Protein AF-A0A976PI06-F1 (afdb_monomer_lite)

Radius of gyration: 18.56 Å; chains: 1; bounding box: 42×31×49 Å

Structure (mmCIF, N/CA/C/O backbone):
data_AF-A0A976PI06-F1
#
_entry.id   AF-A0A976PI06-F1
#
loop_
_atom_site.group_PDB
_atom_site.id
_atom_site.type_symbol
_atom_site.label_atom_id
_atom_site.label_alt_id
_atom_site.label_comp_id
_atom_site.label_asym_id
_atom_site.label_entity_id
_atom_site.label_seq_id
_atom_site.pdbx_PDB_ins_code
_atom_site.Cartn_x
_atom_site.Cartn_y
_atom_site.Cartn_z
_atom_site.occupancy
_atom_site.B_iso_or_equiv
_atom_site.auth_seq_id
_atom_site.auth_comp_id
_atom_site.auth_asym_id
_atom_site.auth_atom_id
_atom_site.pdbx_PDB_model_num
ATOM 1 N N . MET A 1 1 ? 7.156 6.671 7.291 1.00 75.06 1 MET A N 1
ATOM 2 C CA . MET A 1 1 ? 7.030 7.157 5.900 1.00 75.06 1 MET A CA 1
ATOM 3 C C . MET A 1 1 ? 8.382 7.297 5.228 1.00 75.06 1 MET A C 1
ATOM 5 O O . MET A 1 1 ? 8.678 6.439 4.415 1.00 75.06 1 MET A O 1
ATOM 9 N N . PHE A 1 2 ? 9.233 8.255 5.624 1.00 83.94 2 PHE A N 1
ATOM 10 C CA . PHE A 1 2 ? 10.555 8.458 5.002 1.00 83.94 2 PHE A CA 1
ATOM 11 C C . PHE A 1 2 ? 11.383 7.167 4.872 1.00 83.94 2 PHE A C 1
ATOM 13 O O . PHE A 1 2 ? 11.805 6.815 3.778 1.00 83.94 2 PHE A O 1
ATOM 20 N N . TRP A 1 3 ? 11.528 6.412 5.966 1.00 85.94 3 TRP A N 1
ATOM 21 C CA . TRP A 1 3 ? 12.288 5.159 5.964 1.00 85.94 3 TRP A CA 1
ATOM 22 C C . TRP A 1 3 ? 11.675 4.068 5.068 1.00 85.94 3 TRP A C 1
ATOM 24 O O . TRP A 1 3 ? 12.382 3.456 4.279 1.00 85.94 3 TRP A O 1
ATOM 34 N N . LEU A 1 4 ? 10.352 3.868 5.131 1.00 86.56 4 LEU A N 1
ATOM 35 C CA . LEU A 1 4 ? 9.646 2.866 4.317 1.00 86.56 4 LEU A CA 1
ATOM 36 C C . LEU A 1 4 ? 9.758 3.169 2.819 1.00 86.56 4 LEU A C 1
ATOM 38 O O . LEU A 1 4 ? 10.146 2.296 2.050 1.00 86.56 4 LEU A O 1
ATOM 42 N N . THR A 1 5 ? 9.476 4.410 2.417 1.00 86.69 5 THR A N 1
ATOM 43 C CA . THR A 1 5 ? 9.548 4.830 1.012 1.00 86.69 5 THR A CA 1
ATOM 44 C C . THR A 1 5 ? 10.988 4.833 0.506 1.00 86.69 5 THR A C 1
ATOM 46 O O . THR A 1 5 ? 11.229 4.433 -0.628 1.00 86.69 5 THR A O 1
ATOM 49 N N . GLY A 1 6 ? 11.955 5.208 1.351 1.00 90.00 6 GLY A N 1
ATOM 50 C CA . GLY A 1 6 ? 13.379 5.117 1.029 1.00 90.00 6 GLY A CA 1
ATOM 51 C C . GLY A 1 6 ? 13.820 3.677 0.765 1.00 90.00 6 GLY A C 1
ATOM 52 O O . GLY A 1 6 ? 14.420 3.403 -0.271 1.00 90.00 6 GLY A O 1
ATOM 53 N N . MET A 1 7 ? 13.460 2.737 1.646 1.00 91.50 7 MET A N 1
ATOM 54 C CA . MET A 1 7 ? 13.751 1.315 1.436 1.00 91.50 7 MET A CA 1
ATOM 55 C C . MET A 1 7 ? 13.051 0.767 0.185 1.00 91.50 7 MET A C 1
ATOM 57 O O . MET A 1 7 ? 13.693 0.088 -0.609 1.00 91.50 7 MET A O 1
ATOM 61 N N . GLN A 1 8 ? 11.768 1.080 -0.030 1.00 89.62 8 GLN A N 1
ATOM 62 C CA . GLN A 1 8 ? 11.024 0.659 -1.227 1.00 89.62 8 GLN A CA 1
ATOM 63 C C . GLN A 1 8 ? 11.640 1.209 -2.516 1.00 89.62 8 GLN A C 1
ATOM 65 O O . GLN A 1 8 ? 11.708 0.487 -3.505 1.00 89.62 8 GLN A O 1
ATOM 70 N N . PHE A 1 9 ? 12.118 2.456 -2.506 1.00 90.00 9 PHE A N 1
ATOM 71 C CA . PHE A 1 9 ? 12.812 3.048 -3.645 1.00 90.00 9 PHE A CA 1
ATOM 72 C C . PHE A 1 9 ? 14.121 2.315 -3.942 1.00 90.00 9 PHE A C 1
ATOM 74 O O . PHE A 1 9 ? 14.358 1.940 -5.086 1.00 90.00 9 PHE A O 1
ATOM 81 N N . VAL A 1 10 ? 14.936 2.047 -2.915 1.00 92.19 10 VAL A N 1
ATOM 82 C CA . VAL A 1 10 ? 16.196 1.304 -3.073 1.00 92.19 10 VAL A CA 1
ATOM 83 C C . VAL A 1 10 ? 15.934 -0.105 -3.599 1.00 92.19 10 VAL A C 1
ATOM 85 O O . VAL A 1 10 ? 16.534 -0.496 -4.594 1.00 92.19 10 VAL A O 1
ATOM 88 N N . PHE A 1 11 ? 15.012 -0.855 -2.989 1.00 91.69 11 PHE A N 1
ATOM 89 C CA . PHE A 1 11 ? 14.670 -2.198 -3.461 1.00 91.69 11 PHE A CA 1
ATOM 90 C C . PHE A 1 11 ? 14.063 -2.186 -4.864 1.00 91.69 11 PHE A C 1
ATOM 92 O O . PHE A 1 11 ? 14.412 -3.038 -5.674 1.00 91.69 11 PHE A O 1
ATOM 99 N N . GLY A 1 12 ? 13.206 -1.214 -5.178 1.00 88.88 12 GLY A N 1
ATOM 100 C CA . GLY A 1 12 ? 12.637 -1.051 -6.514 1.00 88.88 12 GLY A CA 1
ATOM 101 C C . GLY A 1 12 ? 13.705 -0.774 -7.570 1.00 88.88 12 GLY A C 1
ATOM 102 O O . GLY A 1 12 ? 13.668 -1.376 -8.638 1.00 88.88 12 GLY A O 1
ATOM 103 N N . LEU A 1 13 ? 14.689 0.072 -7.253 1.00 88.31 13 LEU A N 1
ATOM 104 C CA . LEU A 1 13 ? 15.807 0.392 -8.142 1.00 88.31 13 LEU A CA 1
ATOM 105 C C . LEU A 1 13 ? 16.732 -0.812 -8.334 1.00 88.31 13 LEU A C 1
ATOM 107 O O . LEU A 1 13 ? 17.135 -1.090 -9.459 1.00 88.31 13 LEU A O 1
ATOM 111 N N . VAL A 1 14 ? 17.013 -1.559 -7.261 1.00 90.81 14 VAL A N 1
ATOM 112 C CA . VAL A 1 14 ? 17.752 -2.824 -7.349 1.00 90.81 14 VAL A CA 1
ATOM 113 C C . VAL A 1 14 ? 17.009 -3.788 -8.268 1.00 90.81 14 VAL A C 1
ATOM 115 O O . VAL A 1 14 ? 17.586 -4.200 -9.263 1.00 90.81 14 VAL A O 1
ATOM 118 N N . CYS A 1 15 ? 15.731 -4.085 -8.014 1.00 87.06 15 CYS A N 1
ATOM 119 C CA . CYS A 1 15 ? 14.950 -5.007 -8.843 1.00 87.06 15 CYS A CA 1
ATOM 120 C C . CYS A 1 15 ? 14.857 -4.569 -10.311 1.00 87.06 15 CYS A C 1
ATOM 122 O O . CYS A 1 15 ? 14.969 -5.412 -11.192 1.00 87.06 15 CYS A O 1
ATOM 124 N N . ALA A 1 16 ? 14.697 -3.271 -10.580 1.00 84.94 16 ALA A N 1
ATOM 125 C CA . ALA A 1 16 ? 14.679 -2.737 -11.942 1.00 84.94 16 ALA A CA 1
ATOM 126 C C . ALA A 1 16 ? 16.046 -2.823 -12.645 1.00 84.94 16 ALA A C 1
ATOM 128 O O . ALA A 1 16 ? 16.105 -2.848 -13.869 1.00 84.94 16 ALA A O 1
ATOM 129 N N . GLY A 1 17 ? 17.141 -2.837 -11.881 1.00 82.88 17 GLY A N 1
ATOM 130 C CA . GLY A 1 17 ? 18.509 -2.886 -12.391 1.00 82.88 17 GLY A CA 1
ATOM 131 C C . GLY A 1 17 ? 19.152 -4.276 -12.401 1.00 82.88 17 GLY A C 1
ATOM 132 O O . GLY A 1 17 ? 20.266 -4.389 -12.905 1.00 82.88 17 GLY A O 1
ATOM 133 N N . ILE A 1 18 ? 18.500 -5.318 -11.864 1.00 83.88 18 ILE A N 1
ATOM 134 C CA . ILE A 1 18 ? 19.060 -6.686 -11.804 1.00 83.88 18 ILE A CA 1
ATOM 135 C C . ILE A 1 18 ? 19.388 -7.216 -13.207 1.00 83.88 18 ILE A C 1
ATOM 137 O O . ILE A 1 18 ? 20.444 -7.814 -13.397 1.00 83.88 18 ILE A O 1
ATOM 141 N N . ASP A 1 19 ? 18.523 -6.947 -14.185 1.00 80.44 19 ASP A N 1
ATOM 142 C CA . ASP A 1 19 ? 18.672 -7.443 -15.557 1.00 80.44 19 ASP A CA 1
ATOM 143 C C . ASP A 1 19 ? 19.539 -6.524 -16.445 1.00 80.44 19 ASP A C 1
ATOM 145 O O . ASP A 1 19 ? 19.692 -6.780 -17.636 1.00 80.44 19 ASP A O 1
ATOM 149 N N . PHE A 1 20 ? 20.11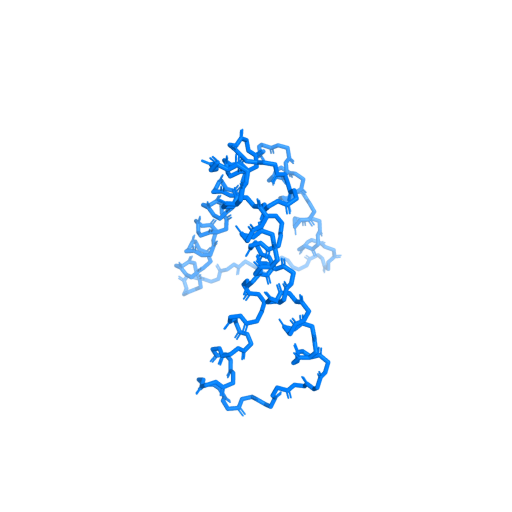1 -5.446 -15.883 1.00 77.75 20 PHE A N 1
ATOM 150 C CA . PHE A 1 20 ? 20.860 -4.377 -16.576 1.00 77.75 20 PHE A CA 1
ATOM 151 C C . PHE A 1 20 ? 20.110 -3.647 -17.713 1.00 77.75 20 PHE A C 1
ATOM 153 O O . PHE A 1 20 ? 20.664 -2.716 -18.299 1.00 77.75 20 PHE A O 1
ATOM 160 N N . ASP A 1 21 ? 18.852 -4.000 -17.981 1.00 79.38 21 ASP A N 1
ATOM 161 C CA . ASP A 1 21 ? 17.960 -3.332 -18.929 1.00 79.38 21 ASP A CA 1
ATOM 162 C C . ASP A 1 21 ? 16.868 -2.553 -18.183 1.00 79.38 21 ASP A C 1
ATOM 164 O O . ASP A 1 21 ? 15.810 -3.072 -17.821 1.00 79.38 21 ASP A O 1
ATOM 168 N N . ILE A 1 22 ? 17.145 -1.277 -17.913 1.00 77.12 22 ILE A N 1
ATOM 169 C CA . ILE A 1 22 ? 16.182 -0.400 -17.248 1.00 77.12 22 ILE A CA 1
ATOM 170 C C . ILE A 1 22 ? 15.168 0.071 -18.290 1.00 77.12 22 ILE A C 1
ATOM 172 O O . ILE A 1 22 ? 15.414 1.015 -19.044 1.00 77.12 22 ILE A O 1
ATOM 176 N N . SER A 1 23 ? 13.991 -0.555 -18.284 1.00 78.06 23 SER A N 1
ATOM 177 C CA . SER A 1 23 ? 12.842 -0.125 -19.083 1.00 78.06 23 SER A CA 1
ATOM 178 C C . SER A 1 23 ? 12.345 1.248 -18.621 1.00 78.06 23 SER A C 1
ATOM 180 O O . SER A 1 23 ? 11.543 1.370 -17.691 1.00 78.06 23 SER A O 1
ATOM 182 N N . LEU A 1 24 ? 12.836 2.306 -19.266 1.00 79.88 24 LEU A N 1
ATOM 183 C CA . LEU A 1 24 ? 12.380 3.668 -19.010 1.00 79.88 24 LEU A CA 1
ATOM 184 C C . LEU A 1 24 ? 10.928 3.835 -19.491 1.00 79.88 24 LEU A C 1
ATOM 186 O O . LEU A 1 24 ? 10.597 3.411 -20.602 1.00 79.88 24 LEU A O 1
ATOM 190 N N . PRO A 1 25 ? 10.050 4.472 -18.694 1.00 78.19 25 PRO A N 1
ATOM 191 C CA . PRO A 1 25 ? 8.682 4.724 -19.117 1.00 78.19 25 PRO A CA 1
ATOM 192 C C . PRO A 1 25 ? 8.672 5.642 -20.345 1.00 78.19 25 PRO A C 1
ATOM 194 O O . PRO A 1 25 ? 9.212 6.749 -20.325 1.00 78.19 25 PRO A O 1
ATOM 197 N N . THR A 1 26 ? 8.033 5.184 -21.418 1.00 85.81 26 THR A N 1
ATOM 198 C CA . THR A 1 26 ? 7.732 5.989 -22.606 1.00 85.81 26 THR A CA 1
ATOM 199 C C . THR A 1 26 ? 6.819 7.166 -22.258 1.00 85.81 26 THR A C 1
ATOM 201 O O . THR A 1 26 ? 6.074 7.126 -21.277 1.00 85.81 26 THR A O 1
ATOM 204 N N . MET A 1 27 ? 6.836 8.215 -23.091 1.00 87.38 27 MET A N 1
ATOM 205 C CA . MET A 1 27 ? 6.034 9.433 -22.876 1.00 87.38 27 MET A CA 1
ATOM 206 C C . MET A 1 27 ? 4.528 9.158 -22.740 1.00 87.38 27 MET A C 1
ATOM 208 O O . MET A 1 27 ? 3.831 9.899 -22.056 1.00 87.38 27 MET A O 1
ATOM 212 N N . GLU A 1 28 ? 4.041 8.064 -23.327 1.00 89.62 28 GLU A N 1
ATOM 213 C CA . GLU A 1 28 ? 2.652 7.605 -23.206 1.00 89.62 28 GLU A CA 1
ATOM 214 C C . GLU A 1 28 ? 2.322 7.017 -21.825 1.00 89.62 28 GLU A C 1
ATOM 216 O O . GLU A 1 28 ? 1.217 7.202 -21.320 1.00 89.62 28 GLU A O 1
ATOM 221 N N . ASN A 1 29 ? 3.283 6.351 -21.179 1.00 88.81 29 ASN A N 1
ATOM 222 C CA . ASN A 1 29 ? 3.086 5.682 -19.891 1.00 88.81 29 ASN A CA 1
ATOM 223 C C . ASN A 1 29 ? 3.379 6.602 -18.697 1.00 88.81 29 ASN A C 1
ATOM 225 O O . ASN A 1 29 ? 2.909 6.340 -17.588 1.00 88.81 29 ASN A O 1
ATOM 229 N N . LEU A 1 30 ? 4.119 7.696 -18.910 1.00 90.56 30 LEU A N 1
ATOM 230 C CA . LEU A 1 30 ? 4.459 8.668 -17.866 1.00 90.56 30 LEU A CA 1
ATOM 231 C C . LEU A 1 30 ? 3.238 9.187 -17.078 1.00 90.56 30 LEU A C 1
ATOM 233 O O . LEU A 1 30 ? 3.313 9.196 -15.845 1.00 90.56 30 LEU A O 1
ATOM 237 N N . PRO A 1 31 ? 2.104 9.572 -17.700 1.00 92.75 31 PRO A N 1
ATOM 238 C CA . PRO A 1 31 ? 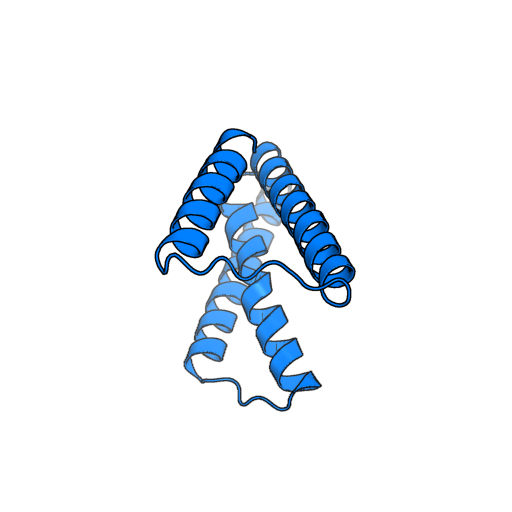0.930 10.031 -16.953 1.00 92.75 31 PRO A CA 1
ATOM 239 C C . PRO A 1 31 ? 0.343 8.955 -16.027 1.00 92.75 31 PRO A C 1
ATOM 241 O O . PRO A 1 31 ? -0.030 9.242 -14.893 1.00 92.75 31 PRO A O 1
ATOM 244 N N . LEU A 1 32 ? 0.297 7.697 -16.473 1.00 92.25 32 LEU A N 1
ATOM 245 C CA . LEU A 1 32 ? -0.227 6.591 -15.667 1.00 92.25 32 LEU A CA 1
ATOM 246 C C . LEU A 1 32 ? 0.720 6.239 -14.515 1.00 92.25 32 LEU A C 1
ATOM 248 O O . LEU A 1 32 ? 0.279 6.069 -13.380 1.00 92.25 32 LEU A O 1
ATOM 252 N N . VAL A 1 33 ? 2.027 6.185 -14.781 1.00 91.19 33 VAL A N 1
ATOM 253 C CA . VAL A 1 33 ? 3.043 5.890 -13.760 1.00 91.19 33 VAL A CA 1
ATOM 254 C C . VAL A 1 33 ? 3.087 6.987 -12.695 1.00 91.19 33 VAL A C 1
ATOM 256 O O . VAL A 1 33 ? 3.154 6.686 -11.503 1.00 91.19 33 VAL A O 1
ATOM 259 N N . THR A 1 34 ? 2.995 8.257 -13.097 1.00 91.75 34 THR A N 1
ATOM 260 C CA . THR A 1 34 ? 2.937 9.383 -12.149 1.00 91.75 34 THR A CA 1
ATOM 261 C C . THR A 1 34 ? 1.671 9.341 -11.297 1.00 91.75 34 THR A C 1
ATOM 263 O O . THR A 1 34 ? 1.758 9.537 -10.085 1.00 91.75 34 THR A O 1
ATOM 266 N N . LEU A 1 35 ? 0.517 9.001 -11.880 1.00 95.19 35 LEU A N 1
ATOM 267 C CA . LEU A 1 35 ? -0.724 8.810 -11.128 1.00 95.19 35 LEU A CA 1
ATOM 268 C C . LEU A 1 35 ? -0.590 7.691 -10.083 1.00 95.19 35 LEU A C 1
ATOM 270 O O . LEU A 1 35 ? -0.930 7.897 -8.918 1.00 95.19 35 LEU A O 1
ATOM 274 N N . ILE A 1 36 ? -0.038 6.536 -10.467 1.00 92.81 36 ILE A N 1
ATOM 275 C CA . ILE A 1 36 ? 0.210 5.413 -9.550 1.00 92.81 36 ILE A CA 1
ATOM 276 C C . ILE A 1 36 ? 1.169 5.829 -8.428 1.00 92.81 36 ILE A C 1
ATOM 278 O O . ILE A 1 36 ? 0.924 5.500 -7.266 1.00 92.81 36 ILE A O 1
ATOM 282 N N . ALA A 1 37 ? 2.227 6.583 -8.744 1.00 90.75 37 ALA A N 1
ATOM 283 C CA . ALA A 1 37 ? 3.176 7.078 -7.751 1.00 90.75 37 ALA A CA 1
ATOM 284 C C . ALA A 1 37 ? 2.496 7.991 -6.718 1.00 90.75 37 ALA A C 1
ATOM 286 O O . ALA A 1 37 ? 2.668 7.790 -5.513 1.00 90.75 37 ALA A O 1
ATOM 287 N N . VAL A 1 38 ? 1.674 8.945 -7.170 1.00 94.62 38 VAL A N 1
ATOM 288 C CA . VAL A 1 38 ? 0.910 9.834 -6.281 1.00 94.62 38 VAL A CA 1
ATOM 289 C C . VAL A 1 38 ? -0.055 9.022 -5.415 1.00 94.62 38 VAL A C 1
ATOM 291 O O . VAL A 1 38 ? 0.003 9.121 -4.190 1.00 94.62 38 VAL A O 1
ATOM 294 N N . CYS A 1 39 ? -0.877 8.157 -6.018 1.00 94.69 39 CYS A N 1
ATOM 295 C CA . CYS A 1 39 ? -1.811 7.300 -5.285 1.00 94.69 39 CYS A CA 1
ATOM 296 C C . CYS A 1 39 ? -1.103 6.409 -4.253 1.00 94.69 39 CYS A C 1
ATOM 298 O O . CYS A 1 39 ? -1.581 6.277 -3.126 1.00 94.69 39 CYS A O 1
ATOM 300 N N . GLY A 1 40 ? 0.047 5.829 -4.605 1.00 91.25 40 GLY A N 1
ATOM 301 C CA . GLY A 1 40 ? 0.835 4.976 -3.719 1.00 91.25 40 GLY A CA 1
ATOM 302 C C . GLY A 1 40 ? 1.356 5.724 -2.492 1.00 91.25 40 GLY A C 1
ATOM 303 O O . GLY A 1 40 ? 1.214 5.232 -1.367 1.00 91.25 40 GLY A O 1
ATOM 304 N N . VAL A 1 41 ? 1.903 6.929 -2.679 1.00 91.31 41 VAL A N 1
ATOM 305 C CA . VAL A 1 41 ? 2.378 7.773 -1.569 1.00 91.31 41 VAL A CA 1
ATOM 306 C C . VAL A 1 41 ? 1.211 8.218 -0.688 1.00 91.31 41 VAL A C 1
ATOM 308 O O . VAL A 1 41 ? 1.302 8.117 0.538 1.00 91.31 41 VAL A O 1
ATOM 311 N N . THR A 1 42 ? 0.094 8.643 -1.285 1.00 93.38 42 THR A N 1
ATOM 312 C CA . THR A 1 42 ? -1.111 9.041 -0.543 1.00 93.38 42 THR A CA 1
ATOM 313 C C . THR A 1 42 ? -1.692 7.882 0.269 1.00 93.38 42 THR A C 1
ATOM 315 O O . THR A 1 42 ? -2.057 8.078 1.428 1.00 93.38 42 THR A O 1
ATOM 318 N N . ALA A 1 43 ? -1.728 6.667 -0.285 1.00 90.88 43 ALA A N 1
ATOM 319 C CA . ALA A 1 43 ? -2.211 5.481 0.419 1.00 90.88 43 ALA A CA 1
ATOM 320 C C . ALA A 1 43 ? -1.351 5.157 1.652 1.00 90.88 43 ALA A C 1
ATOM 322 O O . ALA A 1 43 ? -1.882 4.970 2.747 1.00 90.88 43 ALA A O 1
ATOM 323 N N . HIS A 1 44 ? -0.021 5.166 1.511 1.00 90.50 44 HIS A N 1
ATOM 324 C CA . HIS A 1 44 ? 0.880 4.944 2.646 1.00 90.50 44 HIS A CA 1
ATOM 325 C C . HIS A 1 44 ? 0.770 6.065 3.685 1.00 90.50 44 HIS A C 1
ATOM 327 O O . HIS A 1 44 ? 0.835 5.806 4.889 1.00 90.50 44 HIS A O 1
ATOM 333 N N . PHE A 1 45 ? 0.573 7.309 3.240 1.00 91.00 45 PHE A N 1
ATOM 334 C CA . PHE A 1 45 ? 0.368 8.436 4.141 1.00 91.00 45 PHE A CA 1
ATOM 335 C C . PHE A 1 45 ? -0.887 8.219 4.979 1.00 91.00 45 PHE A C 1
ATOM 337 O O . PHE A 1 45 ? -0.792 8.200 6.203 1.00 91.00 45 PHE A O 1
ATOM 344 N N . CYS A 1 46 ? -2.014 7.910 4.337 1.00 91.44 46 CYS A N 1
ATOM 345 C CA . CYS A 1 46 ? -3.264 7.590 5.019 1.00 91.44 46 CYS A CA 1
ATOM 346 C C . CYS A 1 46 ? -3.103 6.430 6.014 1.00 91.44 46 CYS A C 1
ATOM 348 O O . CYS A 1 46 ? -3.531 6.554 7.162 1.00 91.44 46 CYS A O 1
ATOM 350 N N . LEU A 1 47 ? -2.423 5.347 5.622 1.00 90.50 47 LEU A N 1
ATOM 351 C CA . LEU A 1 47 ? -2.206 4.190 6.493 1.00 90.50 47 LEU A CA 1
ATOM 352 C C . LEU A 1 47 ? -1.373 4.547 7.730 1.00 90.50 47 LEU A C 1
ATOM 354 O O . LEU A 1 47 ? -1.741 4.198 8.850 1.00 90.50 47 LEU A O 1
ATOM 358 N N . THR A 1 48 ? -0.263 5.266 7.555 1.00 91.06 48 THR A N 1
ATOM 359 C CA . THR A 1 48 ? 0.569 5.673 8.699 1.00 91.06 48 THR A CA 1
ATOM 360 C C . THR A 1 48 ? -0.140 6.659 9.616 1.00 91.06 48 THR A C 1
ATOM 362 O O . THR A 1 48 ? -0.006 6.549 10.835 1.00 91.06 48 THR A O 1
ATOM 365 N N . THR A 1 49 ? -0.950 7.564 9.065 1.00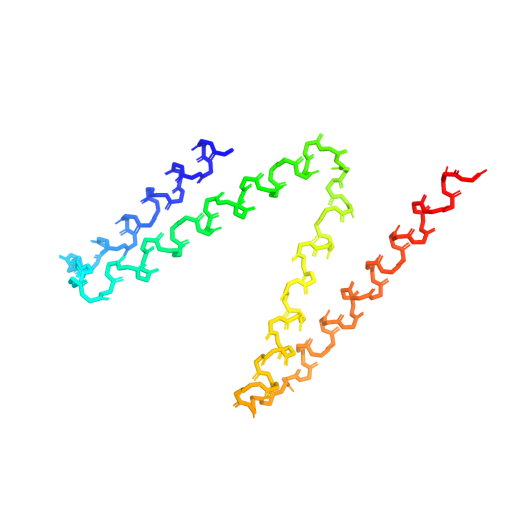 91.31 49 THR A N 1
ATOM 366 C CA . THR A 1 49 ? -1.820 8.431 9.861 1.00 91.31 49 THR A CA 1
ATOM 367 C C . THR A 1 49 ? -2.861 7.611 10.627 1.00 91.31 49 THR A C 1
ATOM 369 O O . THR A 1 49 ? -3.013 7.812 11.829 1.00 91.31 49 THR A O 1
ATOM 372 N N . ALA A 1 50 ? -3.520 6.635 9.999 1.00 90.56 50 ALA A N 1
ATOM 373 C CA . ALA A 1 50 ? -4.497 5.772 10.665 1.00 90.56 50 ALA A CA 1
ATOM 374 C C . ALA A 1 50 ? -3.877 4.983 11.831 1.00 90.56 50 ALA A C 1
ATOM 376 O O . ALA A 1 50 ? -4.438 4.965 12.925 1.00 90.56 50 ALA A O 1
ATOM 377 N N . LEU A 1 51 ? -2.684 4.413 11.632 1.00 90.69 51 LEU A N 1
ATOM 378 C CA . LEU A 1 51 ? -1.940 3.696 12.676 1.00 90.69 51 LEU A CA 1
ATOM 379 C C . LEU A 1 51 ? -1.473 4.603 13.824 1.00 90.69 51 LEU A C 1
ATOM 381 O O . LEU A 1 51 ? -1.253 4.118 14.929 1.00 90.69 51 LEU A O 1
ATOM 385 N N . SER A 1 52 ? -1.321 5.909 13.583 1.00 90.62 52 SER A N 1
ATOM 386 C CA . SER A 1 52 ? -1.010 6.873 14.647 1.00 90.62 52 SER A CA 1
ATOM 387 C C . SER A 1 52 ? -2.232 7.268 15.486 1.00 90.62 52 SER A C 1
ATOM 389 O O . SER A 1 52 ? -2.074 7.714 16.619 1.00 90.62 52 SER A O 1
ATOM 391 N N . LEU A 1 53 ? -3.442 7.101 14.940 1.00 89.25 53 LEU A N 1
ATOM 392 C CA . LEU A 1 53 ? -4.701 7.518 15.564 1.00 89.25 53 LEU A CA 1
ATOM 393 C C . LEU A 1 53 ? -5.465 6.361 16.220 1.00 89.25 53 LEU A C 1
ATOM 395 O O . LEU A 1 53 ? -6.235 6.596 17.149 1.00 89.25 53 LEU A O 1
ATOM 399 N N . ALA A 1 54 ? -5.279 5.129 15.742 1.00 86.94 54 ALA A N 1
ATOM 400 C CA . ALA A 1 54 ? -5.990 3.950 16.223 1.00 86.94 54 ALA A CA 1
ATOM 401 C C . ALA A 1 54 ? -5.051 2.739 16.384 1.00 86.94 54 ALA A C 1
ATOM 403 O O . ALA A 1 54 ? -4.070 2.610 15.647 1.00 86.94 54 ALA A O 1
ATOM 404 N N . PRO A 1 55 ? -5.354 1.809 17.311 1.00 85.38 55 PRO A N 1
ATOM 405 C CA . PRO A 1 55 ? -4.583 0.582 17.473 1.00 85.38 55 PRO A CA 1
ATOM 406 C C . PRO A 1 55 ? -4.500 -0.233 16.176 1.00 85.38 55 PRO A C 1
ATOM 408 O O . PRO A 1 55 ? -5.493 -0.415 15.467 1.00 85.38 55 PRO A O 1
ATOM 411 N N . ALA A 1 56 ? -3.328 -0.817 15.910 1.00 84.25 56 ALA A N 1
ATOM 412 C CA . ALA A 1 56 ? -3.088 -1.645 14.723 1.00 84.25 56 ALA A CA 1
ATOM 413 C C . ALA A 1 56 ? -4.072 -2.823 14.598 1.00 84.25 56 ALA A C 1
ATOM 415 O O . ALA A 1 56 ? -4.435 -3.207 13.490 1.00 84.25 56 ALA A O 1
ATOM 416 N N . ALA A 1 57 ? -4.570 -3.346 15.725 1.00 81.94 57 ALA A N 1
ATOM 417 C CA . ALA A 1 57 ? -5.592 -4.393 15.752 1.00 81.94 57 ALA A CA 1
ATOM 418 C C . ALA A 1 57 ? -6.909 -3.992 15.058 1.00 81.94 57 ALA A C 1
ATOM 420 O O . ALA A 1 57 ? -7.680 -4.866 14.679 1.00 81.94 57 ALA A O 1
ATOM 421 N N . ILE A 1 58 ? -7.174 -2.694 14.880 1.00 80.69 58 ILE A N 1
ATOM 422 C CA . ILE A 1 58 ? -8.356 -2.170 14.179 1.00 80.69 58 ILE A CA 1
ATOM 423 C C . ILE A 1 58 ? -8.021 -1.757 12.753 1.00 80.69 58 ILE A C 1
ATOM 425 O O . ILE A 1 58 ? -8.769 -2.074 11.832 1.00 80.69 58 ILE A O 1
ATOM 429 N N . VAL A 1 59 ? -6.874 -1.110 12.556 1.00 87.00 59 VAL A N 1
ATOM 430 C CA . VAL A 1 59 ? -6.468 -0.613 11.237 1.00 87.00 59 VAL A CA 1
ATOM 431 C C . VAL A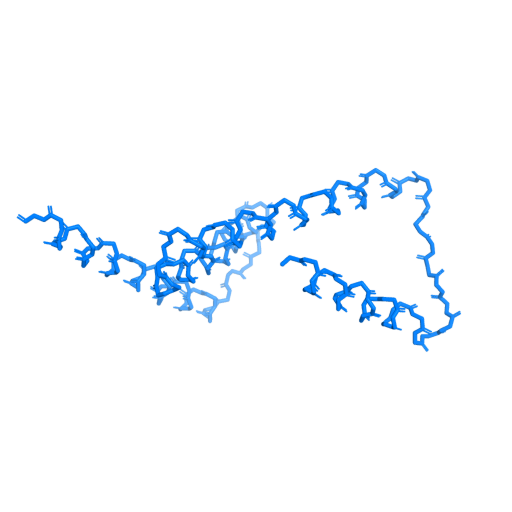 1 59 ? -6.144 -1.759 10.277 1.00 87.00 59 VAL A C 1
ATOM 433 O O . VAL A 1 59 ? -6.553 -1.716 9.119 1.00 87.00 59 VAL A O 1
ATOM 436 N N . MET A 1 60 ? -5.457 -2.805 10.748 1.00 87.25 60 MET A N 1
ATOM 437 C CA . MET A 1 60 ? -5.011 -3.901 9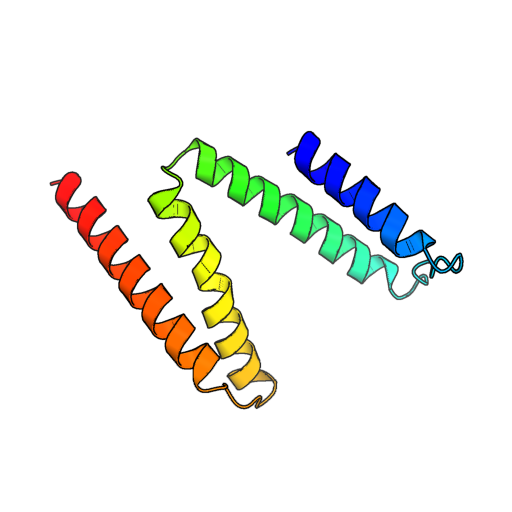.882 1.00 87.25 60 MET A CA 1
ATOM 438 C C . MET A 1 60 ? -6.182 -4.679 9.259 1.00 87.25 60 MET A C 1
ATOM 440 O O . MET A 1 60 ? -6.182 -4.828 8.039 1.00 87.25 60 MET A O 1
ATOM 444 N N . PRO A 1 61 ? -7.212 -5.133 10.008 1.00 81.75 61 PRO A N 1
ATOM 445 C CA . PRO A 1 61 ? -8.378 -5.775 9.397 1.00 81.75 61 PRO A CA 1
ATOM 446 C C . PRO A 1 61 ? -9.070 -4.907 8.339 1.00 81.75 61 PRO A C 1
ATOM 448 O O . PRO A 1 61 ? -9.498 -5.435 7.311 1.00 81.75 61 PRO A O 1
ATOM 451 N N . ILE A 1 62 ? -9.159 -3.594 8.565 1.00 84.00 62 ILE A N 1
ATOM 452 C CA . ILE A 1 62 ? -9.779 -2.658 7.621 1.00 84.00 62 ILE A CA 1
ATOM 453 C C . ILE A 1 62 ? -8.934 -2.543 6.346 1.00 84.00 62 ILE A C 1
ATOM 455 O O . ILE A 1 62 ? -9.490 -2.607 5.252 1.00 84.00 62 ILE A O 1
ATOM 459 N N . ASP A 1 63 ? -7.604 -2.446 6.457 1.00 87.75 63 ASP A N 1
ATOM 460 C CA . ASP A 1 63 ? -6.707 -2.431 5.289 1.00 87.75 63 ASP A CA 1
ATOM 461 C C . ASP A 1 63 ? -6.830 -3.725 4.464 1.00 87.75 63 ASP A C 1
ATOM 463 O O . ASP A 1 63 ? -6.884 -3.689 3.234 1.00 87.75 63 ASP A O 1
ATOM 467 N N . PHE A 1 64 ? -7.001 -4.877 5.123 1.00 85.00 64 PHE A N 1
ATOM 468 C CA . PHE A 1 64 ? -7.231 -6.156 4.444 1.00 85.00 64 PHE A CA 1
ATOM 469 C C . PHE A 1 64 ? -8.550 -6.224 3.662 1.00 85.00 64 PHE A C 1
ATOM 471 O O . PHE A 1 64 ? -8.636 -7.000 2.706 1.00 85.00 64 PHE A O 1
ATOM 478 N N . LEU A 1 65 ? -9.557 -5.404 3.990 1.00 85.19 65 LEU A N 1
ATOM 479 C CA . LEU A 1 65 ? -10.840 -5.373 3.273 1.00 85.19 65 LEU A CA 1
ATOM 480 C C . LEU A 1 65 ? -10.687 -4.952 1.802 1.00 85.19 65 LEU A C 1
ATOM 482 O O . LEU A 1 65 ? -11.530 -5.296 0.969 1.00 85.19 65 LEU A O 1
ATOM 486 N N . ARG A 1 66 ? -9.582 -4.281 1.449 1.00 87.94 66 ARG A N 1
ATOM 487 C CA . ARG A 1 66 ? -9.272 -3.952 0.053 1.00 87.94 66 ARG A CA 1
ATOM 488 C C . ARG A 1 66 ? -9.159 -5.195 -0.836 1.00 87.94 66 ARG A C 1
ATOM 490 O O . ARG A 1 66 ? -9.504 -5.116 -2.008 1.00 87.94 66 ARG A O 1
ATOM 497 N N . LEU A 1 67 ? -8.712 -6.337 -0.298 1.00 87.44 67 LEU A N 1
ATOM 498 C CA . LEU A 1 67 ? -8.533 -7.571 -1.075 1.00 87.44 67 LEU A CA 1
ATOM 499 C C . LEU A 1 67 ? -9.885 -8.168 -1.518 1.00 87.44 67 LEU A C 1
ATOM 501 O O . LEU A 1 67 ? -10.071 -8.337 -2.724 1.00 87.44 67 LEU A O 1
ATOM 505 N N . PRO A 1 68 ? -10.866 -8.408 -0.617 1.00 85.62 68 PRO A N 1
ATOM 506 C CA . PRO A 1 68 ? -12.228 -8.764 -1.020 1.00 85.62 68 PRO A CA 1
ATOM 507 C C . PRO A 1 68 ? -12.869 -7.755 -1.973 1.00 85.62 68 PRO A C 1
ATOM 509 O O . PRO A 1 68 ? -13.545 -8.151 -2.919 1.00 85.62 68 PRO A O 1
ATOM 512 N N . LEU A 1 69 ? -12.653 -6.457 -1.734 1.00 87.69 69 LEU A N 1
ATOM 513 C CA . LEU A 1 69 ? -13.234 -5.399 -2.555 1.00 87.69 69 LEU A CA 1
ATOM 514 C C . LEU A 1 69 ? -12.714 -5.457 -3.998 1.00 87.69 69 LEU A C 1
ATOM 516 O O . LEU A 1 69 ? -13.510 -5.439 -4.933 1.00 87.69 69 LEU A O 1
ATOM 520 N N . ILE A 1 70 ? -11.396 -5.577 -4.183 1.00 88.25 70 ILE A N 1
ATOM 521 C CA . ILE A 1 70 ? -10.783 -5.696 -5.512 1.00 88.25 70 ILE A CA 1
ATOM 522 C C . ILE A 1 70 ? -11.211 -7.001 -6.188 1.00 88.25 70 ILE A C 1
ATOM 524 O O . ILE A 1 70 ? -11.519 -6.978 -7.373 1.00 88.25 70 ILE A O 1
ATOM 528 N N . ALA A 1 71 ? -11.306 -8.114 -5.454 1.00 87.06 71 ALA A N 1
ATOM 529 C CA . ALA A 1 71 ? -11.795 -9.378 -6.007 1.00 87.06 71 ALA A CA 1
ATOM 530 C C . 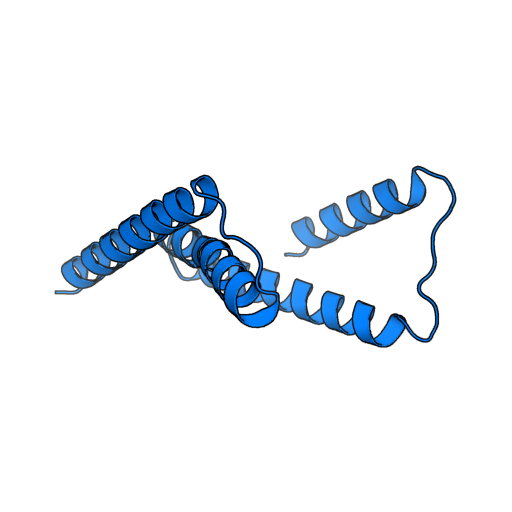ALA A 1 71 ? -13.250 -9.275 -6.503 1.00 87.06 71 ALA A C 1
ATOM 532 O O . ALA A 1 71 ? -13.574 -9.764 -7.585 1.00 87.06 71 ALA A O 1
ATOM 533 N N . ALA A 1 72 ? -14.121 -8.596 -5.749 1.00 86.44 72 ALA A N 1
ATOM 534 C CA . ALA A 1 72 ? -15.499 -8.344 -6.162 1.00 86.44 72 ALA A CA 1
ATOM 535 C C . ALA A 1 72 ? -15.565 -7.453 -7.413 1.00 86.44 72 ALA A C 1
ATOM 537 O O . ALA A 1 72 ? -16.286 -7.777 -8.356 1.00 86.44 72 ALA A O 1
ATOM 538 N N . ILE A 1 73 ? -14.781 -6.368 -7.452 1.00 89.56 73 ILE A N 1
ATOM 539 C CA . ILE A 1 73 ? -14.681 -5.484 -8.625 1.00 89.56 73 ILE A CA 1
ATOM 540 C C . ILE A 1 73 ? -14.138 -6.254 -9.837 1.00 89.56 73 ILE A C 1
ATOM 542 O O . ILE A 1 73 ? -14.678 -6.116 -10.931 1.00 89.56 73 ILE A O 1
ATOM 546 N N . GLY A 1 74 ? -13.119 -7.093 -9.644 1.00 88.94 74 GLY A N 1
ATOM 547 C CA . GLY A 1 74 ? -12.538 -7.956 -10.672 1.00 88.94 74 GLY A CA 1
ATOM 548 C C . GLY A 1 74 ? -13.573 -8.901 -11.277 1.00 88.94 74 GLY A C 1
ATOM 549 O O . GLY A 1 74 ? -13.762 -8.934 -12.490 1.00 88.94 74 GLY A O 1
ATOM 550 N N . SER A 1 75 ? -14.329 -9.595 -10.427 1.00 86.06 75 SER A N 1
ATOM 551 C CA . SER A 1 75 ? -15.391 -10.497 -10.875 1.00 86.06 75 SER A CA 1
ATOM 552 C C . SER A 1 75 ? -16.515 -9.766 -11.617 1.00 86.06 75 SER A C 1
ATOM 554 O O . SER A 1 75 ? -16.948 -10.223 -12.673 1.00 86.06 75 SER A O 1
ATOM 556 N N . LEU A 1 76 ? -16.950 -8.604 -11.117 1.00 87.25 76 LEU A N 1
ATOM 557 C CA . LEU A 1 76 ? -18.012 -7.804 -11.738 1.00 87.25 76 LEU A CA 1
ATOM 558 C C . LEU A 1 76 ? -17.592 -7.198 -13.080 1.00 87.25 76 LEU A C 1
ATOM 560 O O . LEU A 1 76 ? -18.382 -7.204 -14.022 1.00 87.25 76 LEU A O 1
ATOM 564 N N . MET A 1 77 ? -16.371 -6.663 -13.168 1.00 91.12 77 MET A N 1
ATOM 565 C CA . MET A 1 77 ? -15.928 -5.916 -14.347 1.00 91.12 77 MET A CA 1
ATOM 566 C C . MET A 1 77 ? -15.237 -6.775 -15.401 1.00 91.12 77 MET A C 1
ATOM 568 O O . MET A 1 77 ? -15.400 -6.517 -16.591 1.00 91.12 77 MET A O 1
ATOM 572 N N . TYR A 1 78 ? -14.482 -7.788 -14.978 1.00 86.44 78 TYR A N 1
ATOM 573 C CA . TYR A 1 78 ? -13.677 -8.635 -15.861 1.00 86.44 78 TYR A CA 1
ATOM 574 C C . TYR A 1 78 ? -14.255 -10.050 -16.018 1.00 86.44 78 TYR A C 1
ATOM 576 O O . TYR A 1 78 ? -13.674 -10.867 -16.728 1.00 86.44 78 TYR A O 1
ATOM 584 N N . SER A 1 79 ? -15.409 -10.351 -15.397 1.00 83.94 79 SER A N 1
ATOM 585 C CA . SER A 1 79 ? -16.028 -11.693 -15.387 1.00 83.94 79 SER A CA 1
ATOM 586 C C . SER A 1 79 ? -15.074 -12.793 -14.902 1.00 83.94 79 SER A C 1
ATOM 588 O O . SER A 1 79 ? -15.178 -13.958 -15.294 1.00 83.94 79 SER A O 1
ATOM 590 N N . GLU A 1 80 ? -14.125 -12.417 -14.044 1.00 79.38 80 GLU A N 1
ATOM 591 C CA . GLU A 1 80 ? -13.132 -13.328 -13.496 1.00 79.38 80 GLU A CA 1
ATOM 592 C C . GLU A 1 80 ? -13.791 -14.266 -12.476 1.00 79.38 80 GLU A C 1
ATOM 594 O O . GLU A 1 80 ? -14.597 -13.847 -11.631 1.00 79.38 80 GLU A O 1
ATOM 599 N N . LYS A 1 81 ? -13.475 -15.563 -12.566 1.00 79.75 81 LYS A N 1
ATOM 600 C CA . LYS A 1 81 ? -13.996 -16.560 -11.628 1.00 79.75 81 LYS A CA 1
ATOM 601 C C . LYS A 1 81 ? -13.327 -16.356 -10.276 1.00 79.75 81 LYS A C 1
ATOM 603 O O . LYS A 1 81 ? -12.116 -16.502 -10.157 1.00 79.75 81 LYS A O 1
ATOM 608 N N . ILE A 1 82 ? -14.129 -16.062 -9.256 1.00 78.69 82 ILE A N 1
ATOM 609 C CA . ILE A 1 82 ? -13.643 -15.997 -7.879 1.00 78.69 82 ILE A CA 1
ATOM 610 C C . ILE A 1 82 ? -13.265 -17.413 -7.444 1.00 78.69 82 ILE A C 1
ATOM 612 O O . ILE A 1 82 ? -14.113 -18.306 -7.413 1.00 78.69 82 ILE A O 1
ATOM 616 N N . ASP A 1 83 ? -11.993 -17.608 -7.112 1.00 83.00 83 ASP A N 1
ATOM 617 C CA . ASP A 1 83 ? -11.510 -18.862 -6.546 1.00 83.00 83 ASP A CA 1
ATOM 618 C C . ASP A 1 83 ? -12.118 -19.091 -5.151 1.00 83.00 83 ASP A C 1
ATOM 620 O O . ASP A 1 83 ? -12.312 -18.155 -4.364 1.00 83.00 83 ASP A O 1
ATOM 624 N N . LEU A 1 84 ? -12.394 -20.350 -4.816 1.00 84.94 84 LEU A N 1
ATOM 625 C CA . LEU A 1 84 ? -12.964 -20.746 -3.531 1.00 84.94 84 LEU A CA 1
ATOM 626 C C . LEU A 1 84 ? -12.093 -20.265 -2.361 1.00 84.94 84 LEU A C 1
ATOM 628 O O . LEU A 1 84 ? -12.617 -19.837 -1.331 1.00 84.94 84 LEU A O 1
ATOM 632 N N . TYR A 1 85 ? -10.768 -20.269 -2.528 1.00 85.25 85 TYR A N 1
ATOM 633 C CA . TYR A 1 85 ? -9.834 -19.767 -1.519 1.00 85.25 85 TYR A CA 1
ATOM 634 C C . TYR A 1 85 ? -9.969 -18.257 -1.281 1.00 85.25 85 TYR A C 1
ATOM 636 O O . TYR A 1 85 ? -9.906 -17.810 -0.133 1.00 85.25 85 TYR A O 1
ATOM 644 N N . VAL A 1 86 ? -10.220 -17.471 -2.333 1.00 83.50 86 VAL A N 1
ATOM 645 C CA . VAL A 1 86 ? -10.458 -16.022 -2.226 1.00 83.50 86 VAL A CA 1
ATOM 646 C C . VAL A 1 86 ? -11.774 -15.756 -1.499 1.00 83.50 86 VAL A C 1
ATOM 648 O O . VAL A 1 86 ? -11.822 -14.907 -0.607 1.00 83.50 86 VAL A O 1
ATOM 651 N N . ALA A 1 87 ? -12.823 -16.522 -1.812 1.00 84.19 87 ALA A N 1
ATOM 652 C CA . ALA A 1 87 ? -14.110 -16.424 -1.127 1.00 84.19 87 ALA A CA 1
ATOM 653 C C . ALA A 1 87 ? -14.000 -16.768 0.372 1.00 84.19 87 ALA A C 1
ATOM 655 O O . ALA A 1 87 ? -14.539 -16.044 1.213 1.00 84.19 87 ALA A O 1
ATOM 656 N N . LEU A 1 88 ? -13.257 -17.824 0.723 1.00 88.94 88 LEU A N 1
ATOM 657 C CA . LEU A 1 88 ? -12.996 -18.197 2.118 1.00 88.94 88 LEU A CA 1
ATOM 658 C C . LEU A 1 88 ? -12.206 -17.116 2.864 1.00 88.94 88 LEU A C 1
ATOM 660 O O . LEU A 1 88 ? -12.601 -16.717 3.961 1.00 88.94 88 LEU A O 1
ATOM 664 N N . GLY A 1 89 ? -11.130 -16.603 2.262 1.00 86.62 89 GLY A N 1
ATOM 665 C CA . GLY A 1 89 ? -10.347 -15.509 2.838 1.00 86.62 89 GLY A CA 1
ATOM 666 C C . GLY A 1 89 ? -11.194 -14.255 3.067 1.00 86.62 89 GLY A C 1
ATOM 667 O O . GLY A 1 89 ? -11.144 -13.660 4.145 1.00 86.62 89 GLY A O 1
ATOM 668 N N . ALA A 1 90 ? -12.041 -13.897 2.099 1.00 84.88 90 ALA A N 1
ATOM 669 C CA . ALA A 1 90 ? -12.957 -12.770 2.221 1.00 84.88 90 ALA A CA 1
ATOM 670 C C . ALA A 1 90 ? -13.954 -12.941 3.374 1.00 84.88 90 ALA A C 1
ATOM 672 O O . ALA A 1 90 ? -14.170 -12.002 4.142 1.00 84.88 90 ALA A O 1
ATOM 673 N N . LEU A 1 91 ? -14.513 -14.141 3.548 1.00 87.88 91 LEU A N 1
ATOM 674 C CA . LEU A 1 91 ? -15.448 -14.440 4.633 1.00 87.88 91 LEU A CA 1
ATOM 675 C C . LEU A 1 91 ? -14.780 -14.295 6.012 1.00 87.88 91 LEU A C 1
ATOM 677 O O . LEU A 1 91 ? -15.348 -13.674 6.916 1.00 87.88 91 LEU A O 1
ATOM 681 N N . ILE A 1 92 ? -13.547 -14.787 6.167 1.00 87.69 92 ILE A N 1
ATOM 682 C CA . ILE A 1 92 ? -12.757 -14.633 7.403 1.00 87.69 92 ILE A CA 1
ATOM 683 C C . ILE A 1 92 ? -12.489 -13.149 7.701 1.00 87.69 92 ILE A C 1
ATOM 685 O O . ILE A 1 92 ? -12.698 -12.693 8.825 1.00 87.69 92 ILE A O 1
ATOM 689 N N . ILE A 1 93 ? -12.079 -12.365 6.700 1.00 84.62 93 ILE A N 1
ATOM 690 C CA . ILE A 1 93 ? -11.780 -10.934 6.878 1.00 84.62 93 ILE A CA 1
ATOM 691 C C . ILE A 1 93 ? -13.038 -10.148 7.269 1.00 84.62 93 ILE A C 1
ATOM 693 O O . ILE A 1 93 ? -12.984 -9.309 8.174 1.00 84.62 93 ILE A O 1
ATOM 697 N N . ILE A 1 94 ? -14.173 -10.413 6.614 1.00 84.31 94 ILE A N 1
ATOM 698 C CA . ILE A 1 94 ? -15.447 -9.737 6.898 1.00 84.31 94 ILE A CA 1
ATOM 699 C C . ILE A 1 94 ? -15.919 -10.060 8.319 1.00 84.31 94 ILE A C 1
ATOM 701 O O . ILE A 1 94 ? -16.288 -9.151 9.065 1.00 84.31 94 ILE A O 1
ATOM 705 N N . THR A 1 95 ? -15.872 -11.332 8.722 1.00 85.88 95 THR A N 1
ATOM 706 C CA . THR A 1 95 ? -16.281 -11.750 10.073 1.00 85.88 95 THR A CA 1
ATOM 707 C C . THR A 1 95 ? -15.382 -11.157 11.159 1.00 85.88 95 THR A C 1
ATOM 709 O O . THR A 1 95 ? -15.896 -10.655 12.162 1.00 85.88 95 THR A O 1
ATOM 712 N N . ALA A 1 96 ? -14.065 -11.122 10.940 1.00 83.31 96 ALA A N 1
ATOM 713 C CA . ALA A 1 96 ? -13.116 -10.491 11.854 1.00 83.31 96 ALA A CA 1
ATOM 714 C C . ALA A 1 96 ? -13.359 -8.977 11.992 1.00 83.31 96 ALA A C 1
ATOM 716 O O . ALA A 1 96 ? -13.462 -8.474 13.112 1.00 83.31 96 ALA A O 1
ATOM 717 N N . ASN A 1 97 ? -13.526 -8.256 10.875 1.00 79.56 97 ASN A N 1
ATOM 718 C CA . ASN A 1 97 ? -13.838 -6.822 10.891 1.00 79.56 97 ASN A CA 1
ATOM 719 C C . ASN A 1 97 ? -15.142 -6.534 11.635 1.00 79.56 97 ASN A C 1
ATOM 721 O O . ASN A 1 97 ? -15.187 -5.656 12.498 1.00 79.56 97 ASN A O 1
ATOM 725 N N . TYR A 1 98 ? -16.194 -7.298 11.335 1.00 83.19 98 TYR A N 1
ATOM 726 C CA . TYR A 1 98 ? -17.488 -7.142 11.988 1.00 83.19 98 TYR A CA 1
ATOM 727 C C . TYR A 1 98 ? -17.392 -7.357 13.506 1.00 83.19 98 TYR A C 1
ATOM 729 O O . TYR A 1 98 ? -17.930 -6.565 14.283 1.00 83.19 98 TYR A O 1
ATOM 737 N N . GLY A 1 99 ? -16.665 -8.392 13.941 1.00 83.44 99 GLY A N 1
ATOM 738 C CA . GLY A 1 99 ? -16.406 -8.652 15.357 1.00 83.44 99 GLY A CA 1
ATOM 739 C C . GLY A 1 99 ? -15.669 -7.500 16.042 1.00 83.44 99 GLY A C 1
ATOM 740 O O . GLY A 1 99 ? -16.062 -7.077 17.131 1.00 83.44 99 GLY A O 1
ATOM 741 N N . ASN A 1 100 ? -14.657 -6.944 15.379 1.00 80.44 100 ASN A N 1
ATOM 742 C CA . ASN A 1 100 ? -13.840 -5.861 15.919 1.00 80.44 100 ASN A CA 1
ATOM 743 C C . ASN A 1 100 ? -14.638 -4.557 16.088 1.00 80.44 100 ASN A C 1
ATOM 745 O O . ASN A 1 100 ? -14.618 -3.945 17.157 1.00 80.44 100 ASN A O 1
ATOM 749 N N . ILE A 1 101 ? -15.439 -4.191 15.080 1.00 78.31 101 ILE A N 1
ATOM 750 C CA . ILE A 1 101 ? -16.350 -3.034 15.141 1.00 78.31 101 ILE A CA 1
ATOM 751 C C . ILE A 1 101 ? -17.362 -3.205 16.281 1.00 78.31 101 ILE A C 1
ATOM 753 O O . ILE A 1 101 ? -17.642 -2.259 17.026 1.00 78.31 101 ILE A O 1
ATOM 757 N N . ARG A 1 102 ? -17.909 -4.417 16.446 1.00 81.00 102 ARG A N 1
ATOM 758 C CA . ARG A 1 102 ? -18.862 -4.726 17.519 1.00 81.00 102 ARG A CA 1
ATOM 759 C C . ARG A 1 102 ? -18.223 -4.618 18.905 1.00 81.00 102 ARG A C 1
ATOM 761 O O . ARG A 1 102 ? -18.887 -4.179 19.839 1.00 81.00 102 ARG A O 1
ATOM 768 N N . HIS A 1 103 ? -16.958 -5.004 19.049 1.00 77.81 103 HIS A N 1
ATOM 769 C CA . HIS A 1 103 ? -16.222 -4.882 20.306 1.00 77.81 103 HIS A CA 1
ATOM 770 C C . HIS A 1 103 ? -15.966 -3.410 20.672 1.00 77.81 103 HIS A C 1
ATOM 772 O O . HIS A 1 103 ? -16.272 -2.990 21.788 1.00 77.81 103 HIS A O 1
ATOM 778 N N . GLU A 1 104 ? -15.512 -2.595 19.716 1.00 72.50 104 GLU A N 1
ATOM 779 C CA . GLU A 1 104 ? -15.302 -1.158 19.934 1.00 72.50 104 GLU A CA 1
ATOM 780 C C . GLU A 1 104 ? -16.594 -0.395 20.259 1.00 72.50 104 GLU A C 1
ATOM 782 O O . GLU A 1 104 ? -16.612 0.461 21.145 1.00 72.50 104 GLU A O 1
ATOM 787 N N . THR A 1 105 ? -17.702 -0.716 19.584 1.00 72.56 105 THR A N 1
ATOM 788 C CA . THR A 1 105 ? -19.005 -0.082 19.860 1.00 72.56 105 THR A CA 1
ATOM 789 C C . THR A 1 105 ? -19.576 -0.447 21.229 1.00 72.56 105 THR A C 1
ATOM 791 O O . THR A 1 105 ? -20.367 0.324 21.769 1.00 72.56 105 THR A O 1
ATOM 794 N N . ARG A 1 106 ? -19.174 -1.581 21.821 1.00 69.81 106 ARG A N 1
ATOM 795 C CA . ARG A 1 106 ? -19.548 -1.933 23.200 1.00 69.81 106 ARG A CA 1
ATOM 796 C C . ARG A 1 106 ? -18.684 -1.253 24.259 1.00 69.81 106 ARG A C 1
ATOM 798 O O . ARG A 1 106 ? -19.212 -0.965 25.320 1.00 69.81 106 ARG A O 1
ATOM 805 N N . LEU A 1 107 ? -17.409 -0.979 23.981 1.00 63.34 107 LEU A N 1
ATOM 806 C CA . LEU A 1 107 ? -16.507 -0.280 24.910 1.00 63.34 107 LEU A CA 1
ATOM 807 C C . LEU A 1 107 ? -16.836 1.212 25.078 1.00 63.34 107 LEU A C 1
ATOM 809 O O . LEU A 1 107 ? -16.486 1.804 26.093 1.00 63.34 107 LEU A O 1
ATOM 813 N N . LYS A 1 108 ? -17.493 1.828 24.088 1.00 53.28 108 LYS A N 1
ATOM 814 C CA . LYS A 1 108 ? -17.924 3.239 24.131 1.00 53.28 108 LYS A CA 1
ATOM 815 C C . LYS A 1 108 ? -19.277 3.470 24.821 1.00 53.28 108 LYS A C 1
ATOM 817 O O . LYS A 1 108 ? -19.738 4.610 24.839 1.00 53.28 108 LYS A O 1
ATOM 822 N N . ARG A 1 109 ? -19.930 2.423 25.330 1.00 47.38 109 ARG A N 1
ATOM 823 C CA . ARG A 1 109 ? -21.237 2.494 25.995 1.00 47.38 109 ARG A CA 1
ATOM 824 C C . ARG A 1 109 ? -21.097 2.170 27.471 1.00 47.38 109 ARG A C 1
ATOM 826 O O . ARG A 1 109 ? -21.795 2.841 28.255 1.00 47.38 109 ARG A O 1
#

Sequence (109 aa):
MFWLTGMQFVFGLVCAGIDFDISLPTMENLPLVTLIAVCGVTAHFCLTTALSLAPAAIVMPIDFLRLPLIAAIGSLMYSEKIDLYVALGALIIITANYGNIRHETRLKR

Secondary structure (DSSP, 8-state):
-HHHHHHHHHHHHHHHHTTS---PPPTTTHHHHHHHHHHHHHHHHHHHHHHHHS-HHHHHHHHHTHHHHHHHHHHHHH-PPPPHHHHHHHHHHHHHHHHHHHHHHHHT-

Foldseek 3Di:
DVVVVVVVVVVVVCVCPVVVDNPDDDPVCVVVVVVVVVVVVVVVVVLVVCVVVDPPLQSVLVVVLVQVVVLVVCCVPVVDDDDPVSVVSNVVSVVSNVVVVVVVVVVVD

pLDDT: mean 85.22, std 7.27, range [47.38, 95.19]